Protein AF-A0A920SMW7-F1 (afdb_monomer_lite)

Sequence (114 aa):
MIPDLEDIFERQARRYERPLDAWAELEKRAFGQAVGLNGYTIVAEAEELARLSEAKVAGPVLDLGTGRGWPGWLIAERAERNLVAIDVPVVGLKHPAGCIRSTRPLSANSGHSF

Secondary structure (DSSP, 8-state):
-PPPHHHHHHHHHGGG-S-HHHHHHHHHHHHSS-----SS--HHHHHHHHHHHHHH--SPEEEET-TTSHHHHHHHHHTT--EEEE-SSHHHHTS-TTS---------------

Structure (mmCIF, N/CA/C/O backbone):
data_AF-A0A920SMW7-F1
#
_entry.id   AF-A0A920SMW7-F1
#
loop_
_atom_site.group_PDB
_atom_site.id
_atom_site.type_symbol
_atom_site.label_atom_id
_atom_site.label_alt_id
_atom_site.label_comp_id
_atom_site.label_asym_id
_atom_site.label_entity_id
_atom_site.label_seq_id
_atom_site.pdbx_PDB_ins_code
_atom_site.Cartn_x
_atom_site.Cartn_y
_atom_site.Cartn_z
_atom_site.occupancy
_atom_site.B_iso_or_equiv
_atom_site.auth_seq_id
_atom_site.auth_comp_id
_atom_site.auth_asym_id
_atom_site.auth_atom_id
_atom_site.pdbx_PDB_model_num
ATOM 1 N N . MET A 1 1 ? -10.981 5.920 -29.933 1.00 61.94 1 MET A N 1
ATOM 2 C CA . MET A 1 1 ? -10.268 4.640 -30.108 1.00 61.94 1 MET A CA 1
ATOM 3 C C . MET A 1 1 ? -10.248 3.980 -28.742 1.00 61.94 1 MET A C 1
ATOM 5 O O . MET A 1 1 ? -9.741 4.603 -27.817 1.00 61.94 1 MET A O 1
ATOM 9 N N . ILE A 1 2 ? -10.919 2.841 -28.570 1.00 64.38 2 ILE A N 1
ATOM 10 C CA . ILE A 1 2 ? -10.846 2.089 -27.309 1.00 64.38 2 ILE A CA 1
ATOM 11 C C . ILE A 1 2 ? -9.452 1.451 -27.301 1.00 64.38 2 ILE A C 1
ATOM 13 O O . ILE A 1 2 ? -9.118 0.815 -28.302 1.00 64.38 2 ILE A O 1
ATOM 17 N N . PRO A 1 3 ? -8.613 1.691 -26.279 1.00 68.88 3 PRO A N 1
ATOM 18 C CA . PRO A 1 3 ? -7.297 1.077 -26.225 1.00 68.88 3 PRO A CA 1
ATOM 19 C C . PRO A 1 3 ? -7.447 -0.440 -26.212 1.00 68.88 3 PRO A C 1
ATOM 21 O O . PRO A 1 3 ? -8.391 -0.961 -25.612 1.00 68.88 3 PRO A O 1
ATOM 24 N N . ASP A 1 4 ? -6.517 -1.123 -26.866 1.00 85.94 4 ASP A N 1
ATOM 25 C CA . ASP A 1 4 ? -6.436 -2.571 -26.788 1.00 85.94 4 ASP A CA 1
ATOM 26 C C . ASP A 1 4 ? -6.310 -2.997 -25.317 1.00 85.94 4 ASP A C 1
ATOM 28 O O . ASP A 1 4 ? -5.541 -2.418 -24.541 1.00 85.94 4 ASP A O 1
ATOM 32 N N . LEU A 1 5 ? -7.133 -3.964 -24.912 1.00 79.31 5 LEU A N 1
ATOM 33 C CA . LEU A 1 5 ? -7.134 -4.456 -23.541 1.00 79.31 5 LEU A CA 1
ATOM 34 C C . LEU A 1 5 ? -5.779 -5.081 -23.211 1.00 79.31 5 LEU A C 1
ATOM 36 O O . LEU A 1 5 ? -5.289 -4.871 -22.102 1.00 79.31 5 LEU A O 1
ATOM 40 N N . GLU A 1 6 ? -5.154 -5.773 -24.167 1.00 80.00 6 GLU A N 1
ATOM 41 C CA . GLU A 1 6 ? -3.826 -6.365 -23.982 1.00 80.00 6 GLU A CA 1
ATOM 42 C C . GLU A 1 6 ? -2.774 -5.282 -23.702 1.00 80.00 6 GLU A C 1
ATOM 44 O O . GLU A 1 6 ? -2.063 -5.371 -22.699 1.00 80.00 6 GLU A O 1
ATOM 49 N N . ASP A 1 7 ? -2.769 -4.187 -24.471 1.00 85.25 7 ASP A N 1
ATOM 50 C CA . ASP A 1 7 ? -1.898 -3.026 -24.220 1.00 85.25 7 ASP A CA 1
ATOM 51 C C . ASP A 1 7 ? -2.127 -2.402 -22.828 1.00 85.25 7 ASP A C 1
ATOM 53 O O . ASP A 1 7 ? -1.180 -2.035 -22.123 1.00 85.25 7 ASP A O 1
ATOM 57 N N . ILE A 1 8 ? -3.382 -2.315 -22.368 1.00 83.69 8 ILE A N 1
ATOM 58 C CA . ILE A 1 8 ? -3.678 -1.841 -21.007 1.00 83.69 8 ILE A CA 1
ATOM 59 C C . ILE A 1 8 ? -3.077 -2.790 -19.965 1.00 83.69 8 ILE A C 1
ATOM 61 O O . ILE A 1 8 ? -2.424 -2.314 -19.032 1.00 83.69 8 ILE A O 1
ATOM 65 N N . PHE A 1 9 ? -3.287 -4.101 -20.098 1.00 81.81 9 PHE A N 1
ATOM 66 C CA . PHE A 1 9 ? -2.769 -5.094 -19.155 1.00 81.81 9 PHE A CA 1
ATOM 67 C C . PHE A 1 9 ? -1.240 -5.077 -19.096 1.00 81.81 9 PHE A C 1
ATOM 69 O O . PHE A 1 9 ? -0.675 -5.007 -18.000 1.00 81.81 9 PHE A O 1
ATOM 76 N N . GLU A 1 10 ? -0.569 -5.067 -20.248 1.00 84.06 10 GLU A N 1
ATOM 77 C CA . GLU A 1 10 ? 0.890 -4.992 -20.323 1.00 84.06 10 GLU A CA 1
ATOM 78 C C . GLU A 1 10 ? 1.422 -3.709 -19.686 1.00 84.06 10 GLU A C 1
ATOM 80 O O . GLU A 1 10 ? 2.346 -3.747 -18.867 1.00 84.06 10 GLU A O 1
ATOM 85 N N . ARG A 1 11 ? 0.808 -2.557 -19.986 1.00 82.50 11 ARG A N 1
ATOM 86 C CA . ARG A 1 11 ? 1.206 -1.275 -19.392 1.00 82.50 11 ARG A CA 1
ATOM 87 C C . ARG A 1 11 ? 1.092 -1.285 -17.869 1.00 82.50 11 ARG A C 1
ATOM 89 O O . ARG A 1 11 ? 1.953 -0.713 -17.196 1.00 82.50 11 ARG A O 1
ATOM 96 N N . GLN A 1 12 ? 0.050 -1.907 -17.314 1.00 83.31 12 GLN A N 1
ATOM 97 C CA . GLN A 1 12 ? -0.075 -2.046 -15.861 1.00 83.31 12 GLN A CA 1
ATOM 98 C C . GLN A 1 12 ? 0.974 -3.016 -15.299 1.00 83.31 12 GLN A C 1
ATOM 100 O O . GLN A 1 12 ? 1.609 -2.698 -14.295 1.00 83.31 12 GLN A O 1
ATOM 105 N N . ALA A 1 13 ? 1.224 -4.150 -15.962 1.00 82.94 13 ALA A N 1
ATOM 106 C CA . ALA A 1 13 ? 2.201 -5.152 -15.529 1.00 82.94 13 ALA A CA 1
ATOM 107 C C . ALA A 1 13 ? 3.644 -4.608 -15.476 1.00 82.94 13 ALA A C 1
ATOM 109 O O . ALA A 1 13 ? 4.373 -4.901 -14.525 1.00 82.94 13 ALA A O 1
ATOM 110 N N . ARG A 1 14 ? 4.030 -3.727 -16.410 1.00 84.06 14 ARG A N 1
ATOM 111 C CA . ARG A 1 14 ? 5.364 -3.090 -16.440 1.00 84.06 14 ARG A CA 1
ATOM 112 C C . ARG A 1 14 ? 5.722 -2.337 -15.156 1.00 84.06 14 ARG A C 1
ATOM 114 O O . ARG A 1 14 ? 6.895 -2.218 -14.807 1.00 84.06 14 ARG A O 1
ATOM 121 N N . ARG A 1 15 ? 4.736 -1.850 -14.391 1.00 78.62 15 ARG A N 1
ATOM 122 C CA . ARG A 1 15 ? 4.982 -1.172 -13.099 1.00 78.62 15 ARG A CA 1
ATOM 123 C C . ARG A 1 15 ? 5.622 -2.095 -12.060 1.00 78.62 15 ARG A C 1
ATOM 125 O O . ARG A 1 15 ? 6.268 -1.613 -11.129 1.00 78.62 15 ARG A O 1
ATOM 132 N N . TYR A 1 16 ? 5.473 -3.406 -12.228 1.00 79.00 16 TYR A N 1
ATOM 133 C CA . TYR A 1 16 ? 5.951 -4.423 -11.297 1.00 79.00 16 TYR A CA 1
ATOM 134 C C . TYR A 1 16 ? 7.294 -5.046 -11.711 1.00 79.00 16 TYR A C 1
ATOM 136 O O . TYR A 1 16 ? 7.867 -5.785 -10.914 1.00 79.00 16 TYR A O 1
ATOM 144 N N . GLU A 1 17 ? 7.830 -4.707 -12.888 1.00 81.44 17 GLU A N 1
ATOM 145 C CA . GLU A 1 17 ? 9.130 -5.190 -13.399 1.00 81.44 17 GLU A CA 1
ATOM 146 C C . GLU A 1 17 ? 10.339 -4.487 -12.754 1.00 81.44 17 GLU A C 1
ATOM 148 O O . GLU A 1 17 ? 11.491 -4.842 -12.995 1.00 81.44 17 GLU A O 1
ATOM 153 N N . ARG A 1 18 ? 10.092 -3.470 -11.923 1.00 75.69 18 ARG A N 1
ATOM 154 C CA . ARG A 1 18 ? 11.135 -2.670 -11.272 1.00 75.69 18 ARG A CA 1
ATOM 155 C C . ARG A 1 18 ? 12.048 -3.536 -10.377 1.00 75.69 18 ARG A C 1
ATOM 157 O O . ARG A 1 18 ? 11.517 -4.291 -9.560 1.00 75.69 18 ARG A O 1
ATOM 164 N N . PRO A 1 19 ? 13.390 -3.380 -10.448 1.00 79.25 19 PRO A N 1
ATOM 165 C CA . PRO A 1 19 ? 14.325 -4.115 -9.591 1.00 79.25 19 PRO A CA 1
ATOM 166 C C . PRO A 1 19 ? 14.122 -3.788 -8.107 1.00 79.25 19 PRO A C 1
ATOM 168 O O . PRO A 1 19 ? 14.431 -2.685 -7.662 1.00 79.25 19 PRO A O 1
ATOM 171 N N . LEU A 1 20 ? 13.602 -4.742 -7.336 1.00 75.38 20 LEU A N 1
ATOM 172 C CA . LEU A 1 20 ? 13.163 -4.506 -5.956 1.00 75.38 20 LEU A CA 1
ATOM 173 C C . LEU A 1 20 ? 14.276 -3.979 -5.044 1.00 75.38 20 LEU A C 1
ATOM 175 O O . LEU A 1 20 ? 14.029 -3.059 -4.274 1.00 75.38 20 LEU A O 1
ATOM 179 N N . ASP A 1 21 ? 15.496 -4.496 -5.173 1.00 80.06 21 ASP A N 1
ATOM 180 C CA . ASP A 1 21 ? 16.606 -4.132 -4.284 1.00 80.06 21 ASP A CA 1
ATOM 181 C C . ASP A 1 21 ? 17.050 -2.675 -4.464 1.00 80.06 21 ASP A C 1
ATOM 183 O O . ASP A 1 21 ? 17.258 -1.951 -3.489 1.00 80.06 21 ASP A O 1
ATOM 187 N N . ALA A 1 22 ? 17.136 -2.214 -5.716 1.00 83.25 22 ALA A N 1
ATOM 188 C CA . ALA A 1 22 ? 17.507 -0.835 -6.025 1.00 83.25 22 ALA A CA 1
ATOM 189 C C . ALA A 1 22 ? 16.445 0.160 -5.531 1.00 83.25 22 ALA A C 1
ATOM 191 O O . ALA A 1 22 ? 16.776 1.227 -5.012 1.00 83.25 22 ALA A O 1
ATOM 192 N N . TRP A 1 23 ? 15.166 -0.200 -5.663 1.00 82.44 23 TRP A N 1
ATOM 193 C CA . TRP A 1 23 ? 14.056 0.628 -5.195 1.00 82.44 23 TRP A CA 1
ATOM 194 C C . TRP A 1 23 ? 13.922 0.617 -3.674 1.00 82.44 23 TRP A C 1
ATOM 196 O O . TRP A 1 23 ? 13.703 1.671 -3.089 1.00 82.44 23 TRP A O 1
ATOM 206 N N . ALA A 1 24 ? 14.139 -0.521 -3.017 1.00 83.81 24 ALA A N 1
ATOM 207 C CA . ALA A 1 24 ? 14.118 -0.605 -1.561 1.00 83.81 24 ALA A CA 1
ATOM 208 C C . ALA A 1 24 ? 15.194 0.286 -0.919 1.00 83.81 24 ALA A C 1
ATOM 210 O O . ALA A 1 24 ? 14.931 0.943 0.086 1.00 83.81 24 ALA A O 1
ATOM 211 N N . GLU A 1 25 ? 16.399 0.340 -1.494 1.00 88.00 25 GLU A N 1
ATOM 212 C CA . GLU A 1 25 ? 17.455 1.243 -1.020 1.00 88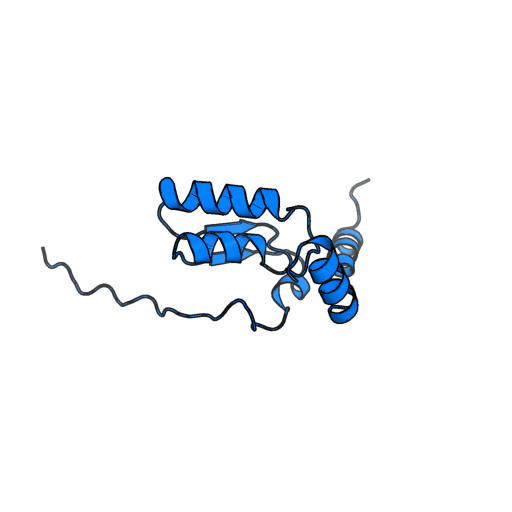.00 25 GLU A CA 1
ATOM 213 C C . GLU A 1 25 ? 17.083 2.717 -1.231 1.00 88.00 25 GLU A C 1
ATOM 215 O O . GLU A 1 25 ? 17.261 3.542 -0.331 1.00 88.00 25 GLU A O 1
ATOM 220 N N . LEU A 1 26 ? 16.522 3.053 -2.396 1.00 87.56 26 LEU A N 1
ATOM 221 C CA . LEU A 1 26 ? 16.039 4.404 -2.679 1.00 87.56 26 LEU A CA 1
ATOM 222 C C . LEU A 1 26 ? 14.948 4.833 -1.689 1.00 87.56 26 LEU A C 1
ATOM 224 O O . LEU A 1 26 ? 15.015 5.928 -1.137 1.00 87.56 26 LEU A O 1
ATOM 228 N N . GLU A 1 27 ? 13.966 3.972 -1.439 1.00 85.94 27 GLU A N 1
ATOM 229 C CA . GLU A 1 27 ? 12.859 4.238 -0.521 1.00 85.94 27 GLU A CA 1
ATOM 230 C C . GLU A 1 27 ? 13.334 4.391 0.921 1.00 85.94 27 GLU A C 1
ATOM 232 O O . GLU A 1 27 ? 12.932 5.335 1.595 1.00 85.94 27 GLU A O 1
ATOM 237 N N . LYS A 1 28 ? 14.263 3.548 1.385 1.00 87.06 28 LYS A N 1
ATOM 238 C CA . LYS A 1 28 ? 14.882 3.720 2.707 1.00 87.06 28 LYS A CA 1
ATOM 239 C C . LYS A 1 28 ? 15.549 5.084 2.849 1.00 87.06 28 LYS A C 1
ATOM 241 O O . LYS A 1 28 ? 15.415 5.715 3.892 1.00 87.06 28 LYS A O 1
ATOM 246 N N . ARG A 1 29 ? 16.237 5.563 1.810 1.00 88.75 29 ARG A N 1
ATOM 247 C CA . ARG A 1 29 ? 16.878 6.889 1.829 1.00 88.75 29 ARG A CA 1
ATOM 248 C C . ARG A 1 29 ? 15.874 8.035 1.750 1.00 88.75 29 ARG A C 1
ATOM 250 O O . ARG A 1 29 ? 16.082 9.053 2.399 1.00 88.75 29 ARG A O 1
ATOM 257 N N . ALA A 1 30 ? 14.819 7.888 0.953 1.00 86.19 30 ALA A N 1
ATOM 258 C CA . ALA A 1 30 ? 13.834 8.942 0.722 1.00 86.19 30 ALA A CA 1
ATOM 259 C C . ALA A 1 30 ? 12.789 9.046 1.845 1.00 86.19 30 ALA A C 1
ATOM 261 O O . ALA A 1 30 ? 12.364 10.145 2.190 1.00 86.19 30 ALA A O 1
ATOM 262 N N . PHE A 1 31 ? 12.374 7.910 2.405 1.00 80.62 31 PHE A N 1
ATOM 263 C CA . PHE A 1 31 ? 11.221 7.785 3.300 1.00 80.62 31 PHE A CA 1
ATOM 264 C C . PHE A 1 31 ? 11.557 7.130 4.647 1.00 80.62 31 PHE A C 1
ATOM 266 O O . PHE A 1 31 ? 10.678 6.996 5.491 1.00 80.62 31 PHE A O 1
ATOM 273 N N . GLY A 1 32 ? 12.798 6.679 4.858 1.00 82.62 32 GLY A N 1
ATOM 274 C CA . GLY A 1 32 ? 13.206 5.957 6.071 1.00 82.62 32 GLY A CA 1
ATOM 275 C C . GLY A 1 32 ? 12.772 4.488 6.113 1.00 82.62 32 GLY A C 1
ATOM 276 O O . GLY A 1 32 ? 13.150 3.763 7.030 1.00 82.62 32 GLY A O 1
ATOM 277 N N . GLN A 1 33 ? 12.012 4.022 5.121 1.00 80.75 33 GLN A N 1
ATOM 278 C CA . GLN A 1 33 ? 11.488 2.660 5.036 1.00 80.75 33 GLN A CA 1
ATOM 279 C C . GLN A 1 33 ? 11.344 2.216 3.578 1.00 80.75 33 GLN A C 1
ATOM 281 O O . GLN A 1 33 ? 11.078 3.034 2.704 1.00 80.75 33 GLN A O 1
ATOM 286 N N . ALA A 1 34 ? 11.507 0.914 3.328 1.00 83.31 34 ALA A N 1
ATOM 287 C CA . ALA A 1 34 ? 11.184 0.299 2.043 1.00 83.31 34 ALA A CA 1
ATOM 288 C C . ALA A 1 34 ? 9.748 -0.231 2.098 1.00 83.31 34 ALA A C 1
ATOM 290 O O . ALA A 1 34 ? 9.473 -1.173 2.838 1.00 83.31 34 ALA A O 1
ATOM 291 N N . VAL A 1 35 ? 8.858 0.376 1.320 1.00 76.69 35 VAL A N 1
ATOM 292 C CA . VAL A 1 35 ? 7.427 0.039 1.254 1.00 76.69 35 VAL A CA 1
ATOM 293 C C . VAL A 1 35 ? 7.044 -0.607 -0.080 1.00 76.69 35 VAL A C 1
ATOM 295 O O . VAL A 1 35 ? 5.920 -1.062 -0.252 1.00 76.69 35 VAL A O 1
ATOM 298 N N . GLY A 1 36 ? 7.962 -0.687 -1.044 1.00 76.88 36 GLY A N 1
ATOM 299 C CA . GLY A 1 36 ? 7.687 -1.224 -2.374 1.00 76.88 36 GLY A CA 1
ATOM 300 C C . GLY A 1 36 ? 6.756 -0.318 -3.179 1.00 76.88 36 GLY A C 1
ATOM 301 O O . GLY A 1 36 ? 5.818 -0.798 -3.820 1.00 76.88 36 GLY A O 1
ATOM 302 N N . LEU A 1 37 ? 7.008 0.991 -3.143 1.00 73.62 37 LEU A N 1
ATOM 303 C CA . LEU A 1 37 ? 6.217 2.029 -3.784 1.00 73.62 37 LEU A CA 1
ATOM 304 C C . LEU A 1 37 ? 6.212 1.841 -5.309 1.00 73.62 37 LEU A C 1
ATOM 306 O O . LEU A 1 37 ? 7.165 2.135 -6.033 1.00 73.62 37 LEU A O 1
ATOM 310 N N . ASN A 1 38 ? 5.090 1.356 -5.823 1.00 72.69 38 ASN A N 1
ATOM 311 C CA . ASN A 1 38 ? 4.876 1.139 -7.253 1.00 72.69 38 ASN A CA 1
ATOM 312 C C . ASN A 1 38 ? 3.540 1.708 -7.753 1.00 72.69 38 ASN A C 1
ATOM 314 O O . ASN A 1 38 ? 3.163 1.469 -8.903 1.00 72.69 38 ASN A O 1
ATOM 318 N N . GLY A 1 39 ? 2.844 2.446 -6.886 1.00 72.81 39 GLY A N 1
ATOM 319 C CA . GLY A 1 39 ? 1.484 2.925 -7.084 1.00 72.81 39 GLY A CA 1
ATOM 320 C C . GLY A 1 39 ? 1.330 4.419 -6.814 1.00 72.81 39 GLY A C 1
ATOM 321 O O . GLY A 1 39 ? 2.294 5.180 -6.852 1.00 72.81 39 GLY A O 1
ATOM 322 N N . TYR A 1 40 ? 0.083 4.819 -6.589 1.00 80.25 40 TYR A N 1
ATOM 323 C CA . TYR A 1 40 ? -0.329 6.218 -6.495 1.00 80.25 40 TYR A CA 1
ATOM 324 C C . TYR A 1 40 ? -0.272 6.777 -5.073 1.00 80.25 40 TYR A C 1
ATOM 326 O O . TYR A 1 40 ? 0.014 7.957 -4.908 1.00 80.25 40 TYR A O 1
ATOM 334 N N . THR A 1 41 ? -0.526 5.937 -4.068 1.00 87.38 41 THR A N 1
ATOM 335 C CA . THR A 1 41 ? -0.550 6.348 -2.662 1.00 87.38 41 THR A CA 1
ATOM 336 C C . THR A 1 41 ? 0.855 6.671 -2.177 1.00 87.38 41 THR A C 1
ATOM 338 O O . THR A 1 41 ? 1.766 5.858 -2.350 1.00 87.38 41 THR A O 1
ATOM 341 N N . ILE A 1 42 ? 1.032 7.830 -1.545 1.00 87.25 42 ILE A N 1
ATOM 342 C CA . ILE A 1 42 ? 2.284 8.191 -0.864 1.00 87.25 42 ILE A CA 1
ATOM 343 C C . ILE A 1 42 ? 2.235 7.823 0.626 1.00 87.25 42 ILE A C 1
ATOM 345 O O . ILE A 1 42 ? 1.164 7.619 1.195 1.00 87.25 42 ILE A O 1
ATOM 349 N N . VAL A 1 43 ? 3.399 7.782 1.285 1.00 86.50 43 VAL A N 1
ATOM 350 C CA . VAL A 1 43 ? 3.529 7.417 2.713 1.00 86.50 43 VAL A CA 1
ATOM 351 C C . VAL A 1 43 ? 2.597 8.236 3.609 1.00 86.50 43 VAL A C 1
ATOM 353 O O . VAL A 1 43 ? 1.823 7.657 4.364 1.00 86.50 43 VAL A O 1
ATOM 356 N N . ALA A 1 44 ? 2.597 9.563 3.462 1.00 89.31 44 ALA A N 1
ATOM 357 C CA . ALA A 1 44 ? 1.771 10.448 4.285 1.00 89.31 44 ALA A CA 1
ATOM 358 C C . ALA A 1 44 ? 0.259 10.186 4.134 1.00 89.31 44 ALA A C 1
ATOM 360 O O . ALA A 1 44 ? -0.486 10.276 5.106 1.00 89.31 44 ALA A O 1
ATOM 361 N N . GLU A 1 45 ? -0.202 9.830 2.931 1.00 92.19 45 GLU A N 1
ATOM 362 C CA . GLU A 1 45 ? -1.610 9.492 2.691 1.00 92.19 45 GLU A CA 1
ATOM 363 C C . GLU A 1 45 ? -1.984 8.170 3.363 1.00 92.19 45 GLU A C 1
ATOM 365 O O . GLU A 1 45 ? -3.028 8.078 4.007 1.00 92.19 45 GLU A O 1
ATOM 370 N N . ALA A 1 46 ? -1.124 7.152 3.255 1.00 90.44 46 ALA A N 1
ATOM 371 C CA . ALA A 1 46 ? -1.362 5.859 3.888 1.00 90.44 46 ALA A CA 1
ATOM 372 C C . ALA A 1 46 ? -1.364 5.964 5.422 1.00 90.44 46 ALA A C 1
ATOM 374 O O . ALA A 1 46 ? -2.203 5.351 6.080 1.00 90.44 46 ALA A O 1
ATOM 375 N N . GLU A 1 47 ? -0.469 6.770 5.997 1.00 91.56 47 GLU A N 1
ATOM 376 C CA . GLU A 1 47 ? -0.427 7.019 7.440 1.00 91.56 47 GLU A CA 1
ATOM 377 C C . GLU A 1 47 ? -1.682 7.732 7.948 1.00 91.56 47 GLU A C 1
ATOM 379 O O . GLU A 1 47 ? -2.218 7.347 8.991 1.00 91.56 47 GLU A O 1
ATOM 384 N N . GLU A 1 48 ? -2.178 8.731 7.214 1.00 93.69 48 GLU A N 1
ATOM 385 C CA . GLU A 1 48 ? -3.408 9.436 7.580 1.00 93.69 48 GLU A CA 1
ATOM 386 C C . GLU A 1 48 ? -4.638 8.529 7.453 1.00 93.69 48 GLU A C 1
ATOM 388 O O . GLU A 1 48 ? -5.486 8.510 8.348 1.00 93.69 48 GLU A O 1
ATOM 393 N N . LEU A 1 49 ? -4.721 7.717 6.394 1.00 92.19 49 LEU A N 1
ATOM 394 C CA . LEU A 1 49 ? -5.785 6.721 6.247 1.00 92.19 49 LEU A CA 1
ATOM 395 C C . LEU A 1 49 ? -5.764 5.699 7.387 1.00 92.19 49 LEU A C 1
ATOM 397 O O . LEU A 1 49 ? -6.819 5.383 7.939 1.00 92.19 49 LEU A O 1
ATOM 401 N N . ALA A 1 50 ? -4.580 5.229 7.783 1.00 91.94 50 ALA A N 1
ATOM 402 C CA . ALA A 1 50 ? -4.442 4.300 8.895 1.00 91.94 50 ALA A CA 1
ATOM 403 C C . ALA A 1 50 ? -4.930 4.940 10.208 1.00 91.94 50 ALA A C 1
ATOM 405 O O . ALA A 1 50 ? -5.808 4.382 10.869 1.00 91.94 50 ALA A O 1
ATOM 406 N N . ARG A 1 51 ? -4.491 6.170 10.508 1.00 93.12 51 ARG A N 1
ATOM 407 C CA . ARG A 1 51 ? -4.927 6.937 11.689 1.00 93.12 51 ARG A CA 1
ATOM 408 C C . ARG A 1 51 ? -6.442 7.163 11.723 1.00 93.12 51 ARG A C 1
ATOM 410 O O . ARG A 1 51 ? -7.072 7.070 12.775 1.00 93.12 51 ARG A O 1
ATOM 417 N N . LEU A 1 52 ? -7.048 7.491 10.581 1.00 91.00 52 LEU A N 1
ATOM 418 C CA . LEU A 1 52 ? -8.496 7.688 10.484 1.00 91.00 52 LEU A CA 1
ATOM 419 C C . LEU A 1 52 ? -9.268 6.375 10.663 1.00 91.00 52 LEU A C 1
ATOM 421 O O . LEU A 1 52 ? -10.347 6.389 11.261 1.00 91.00 52 LEU A O 1
ATOM 425 N N . SER A 1 53 ? -8.726 5.262 10.161 1.00 88.00 53 SER A N 1
ATOM 426 C CA . SER A 1 53 ? -9.367 3.946 10.227 1.00 88.00 53 SER A CA 1
ATOM 427 C C . SER A 1 53 ? -9.456 3.400 11.654 1.00 88.00 53 SER A C 1
ATOM 429 O O . SER A 1 53 ? -10.527 2.930 12.040 1.00 88.00 53 SER A O 1
ATOM 431 N N . GLU A 1 54 ? -8.398 3.566 12.459 1.00 85.56 54 GLU A N 1
ATOM 432 C CA . GLU A 1 54 ? -8.331 3.124 13.861 1.00 85.56 54 GLU A CA 1
ATOM 433 C C . GLU A 1 54 ? -9.513 3.643 14.692 1.00 85.56 54 GLU A C 1
ATOM 435 O O . GLU A 1 54 ? -10.087 2.920 15.505 1.00 85.56 54 GLU A O 1
ATOM 440 N N . ALA A 1 55 ? -9.907 4.900 14.469 1.00 75.75 55 ALA A N 1
ATOM 441 C CA . ALA A 1 55 ? -10.898 5.580 15.295 1.00 75.75 55 ALA A CA 1
ATOM 442 C C . ALA A 1 55 ? -12.344 5.465 14.784 1.00 75.75 55 ALA A C 1
ATOM 444 O O . ALA A 1 55 ? -13.270 5.806 15.521 1.00 75.75 55 ALA A O 1
ATOM 445 N N . LYS A 1 56 ? -12.561 5.088 13.516 1.00 75.19 56 LYS A N 1
ATOM 446 C CA . LYS A 1 56 ? -13.849 5.351 12.840 1.00 75.19 56 LYS A CA 1
ATOM 447 C C . LYS A 1 56 ? -14.435 4.190 12.050 1.00 75.19 56 LYS A C 1
ATOM 449 O O . LYS A 1 56 ? -15.594 4.290 11.652 1.00 75.19 56 LYS A O 1
ATOM 454 N N . VAL A 1 57 ? -13.682 3.122 11.794 1.00 79.94 57 VAL A N 1
ATOM 455 C CA . VAL A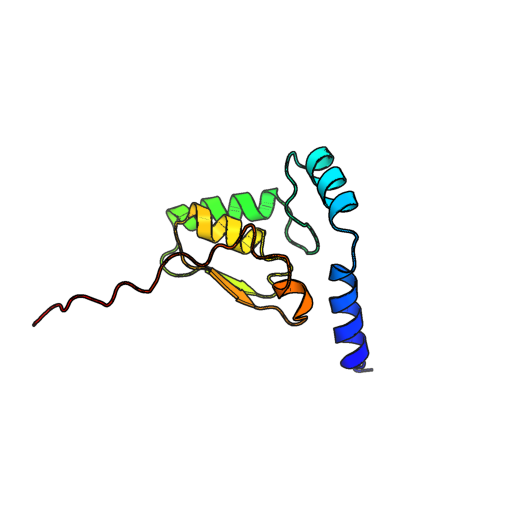 1 57 ? -14.117 2.069 10.866 1.00 79.94 57 VAL A CA 1
ATOM 456 C C . VAL A 1 57 ? -14.055 0.697 11.533 1.00 79.94 57 VAL A C 1
ATOM 458 O O . VAL A 1 57 ? -13.047 0.310 12.116 1.00 79.94 57 VAL A O 1
ATOM 461 N N . ALA A 1 58 ? -15.154 -0.052 11.438 1.00 83.62 58 ALA A N 1
ATOM 462 C CA . ALA A 1 58 ? -15.232 -1.445 11.865 1.00 83.62 58 ALA A CA 1
ATOM 463 C C . ALA A 1 58 ? -15.255 -2.380 10.646 1.00 83.62 58 ALA A C 1
ATOM 465 O O . ALA A 1 58 ? -15.804 -2.030 9.604 1.00 83.62 58 ALA A O 1
ATOM 466 N N . GLY A 1 59 ? -14.714 -3.591 10.805 1.00 88.94 59 GLY A N 1
ATOM 467 C CA . GLY A 1 59 ? -14.712 -4.626 9.764 1.00 88.94 59 GLY A CA 1
ATOM 468 C C . GLY A 1 59 ? -13.384 -4.753 9.004 1.00 88.94 59 GLY A C 1
ATOM 469 O O . GLY A 1 59 ? -12.379 -4.187 9.433 1.00 88.94 59 GLY A O 1
ATOM 470 N N . PRO A 1 60 ? -13.346 -5.565 7.932 1.00 90.56 60 PRO A N 1
ATOM 471 C CA . PRO A 1 60 ? -12.155 -5.745 7.105 1.00 90.56 60 PRO A CA 1
ATOM 472 C C . PRO A 1 60 ? -11.855 -4.510 6.242 1.00 90.56 60 PRO A C 1
ATOM 474 O O . PRO A 1 60 ? -12.760 -3.772 5.856 1.00 90.56 60 PRO A O 1
ATOM 477 N N . VAL A 1 61 ? -10.584 -4.334 5.888 1.00 91.44 61 VAL A N 1
ATOM 478 C CA . VAL A 1 61 ? -10.114 -3.346 4.909 1.00 91.44 61 VAL A CA 1
ATOM 479 C C . VAL A 1 61 ? -10.198 -3.963 3.515 1.00 91.44 61 VAL A C 1
ATOM 481 O O . VAL A 1 61 ? -9.670 -5.051 3.293 1.00 91.44 61 VAL A O 1
ATOM 484 N N . LEU A 1 62 ? -10.845 -3.274 2.575 1.00 92.81 62 LEU A N 1
ATOM 485 C CA . LEU A 1 62 ? -10.841 -3.626 1.155 1.00 92.81 62 LEU A CA 1
ATOM 486 C C . LEU A 1 62 ? -9.898 -2.680 0.408 1.00 92.81 62 LEU A C 1
ATOM 488 O O . LEU A 1 62 ? -10.148 -1.477 0.370 1.00 92.81 62 LEU A O 1
ATOM 492 N N . ASP A 1 63 ? -8.851 -3.228 -0.200 1.00 91.00 63 ASP A N 1
ATOM 493 C CA . ASP A 1 63 ? -7.866 -2.485 -0.987 1.00 91.00 63 ASP A CA 1
ATOM 494 C C . ASP A 1 63 ? -8.013 -2.814 -2.483 1.00 91.00 63 ASP A C 1
ATOM 496 O O . ASP A 1 63 ? -7.853 -3.966 -2.904 1.00 91.00 63 ASP A O 1
ATOM 500 N N . LEU A 1 64 ? -8.368 -1.801 -3.279 1.00 91.25 64 LEU A N 1
ATOM 501 C CA . LEU A 1 64 ? -8.668 -1.910 -4.708 1.00 91.25 64 LEU A CA 1
ATOM 502 C C . LEU A 1 64 ? -7.533 -1.308 -5.535 1.00 91.25 64 LEU A C 1
ATOM 504 O O . LEU A 1 64 ? -7.251 -0.117 -5.434 1.00 91.25 64 LEU A O 1
ATOM 508 N N . GLY A 1 65 ? -6.925 -2.116 -6.404 1.00 88.75 65 GLY A N 1
ATOM 509 C CA . GLY A 1 65 ? -5.681 -1.719 -7.065 1.00 88.75 65 GLY A CA 1
ATOM 510 C C . GLY A 1 65 ? -4.518 -1.741 -6.076 1.00 8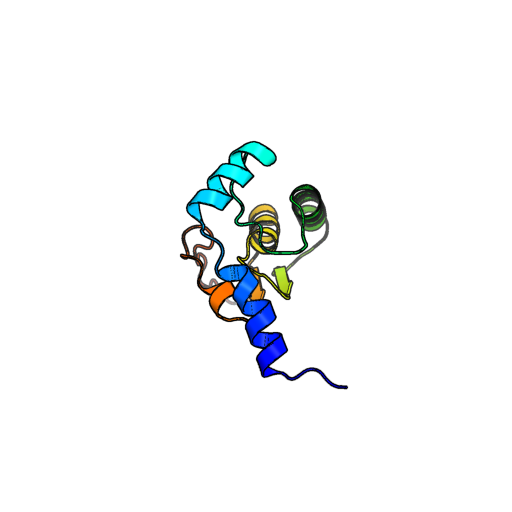8.75 65 GLY A C 1
ATOM 511 O O . GLY A 1 65 ? -3.693 -0.830 -6.061 1.00 88.75 65 GLY A O 1
ATOM 512 N N . THR A 1 66 ? -4.489 -2.787 -5.246 1.00 88.25 66 THR A N 1
ATOM 513 C CA . THR A 1 66 ? -3.596 -2.935 -4.088 1.00 88.25 66 THR A CA 1
ATOM 514 C C . THR A 1 66 ? -2.111 -2.842 -4.453 1.00 88.25 66 THR A C 1
ATOM 516 O O . THR A 1 66 ? -1.264 -2.534 -3.613 1.00 88.25 66 THR A O 1
ATOM 519 N N . GLY A 1 67 ? -1.745 -3.069 -5.717 1.00 86.62 67 GLY A N 1
ATOM 520 C CA . GLY A 1 67 ? -0.362 -3.012 -6.145 1.00 86.62 67 GLY A CA 1
ATOM 521 C C . GLY A 1 67 ? 0.425 -4.119 -5.463 1.00 86.62 67 GLY A C 1
ATOM 522 O O . GLY A 1 67 ? 0.130 -5.299 -5.621 1.00 86.62 67 GLY A O 1
ATOM 523 N N . ARG A 1 68 ? 1.448 -3.723 -4.701 1.00 81.19 68 ARG A N 1
ATOM 524 C CA . ARG A 1 68 ? 2.213 -4.622 -3.819 1.00 81.19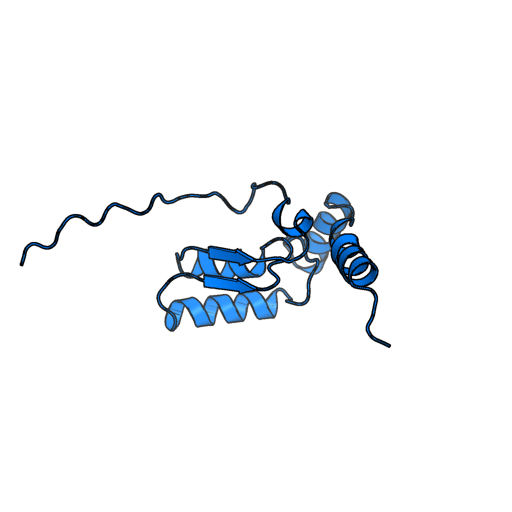 68 ARG A CA 1
ATOM 525 C C . ARG A 1 68 ? 1.620 -4.765 -2.411 1.00 81.19 68 ARG A C 1
ATOM 527 O O . ARG A 1 68 ? 2.188 -5.481 -1.594 1.00 81.19 68 ARG A O 1
ATOM 534 N N . GLY A 1 69 ? 0.507 -4.098 -2.123 1.00 85.06 69 GLY A N 1
ATOM 535 C CA . GLY A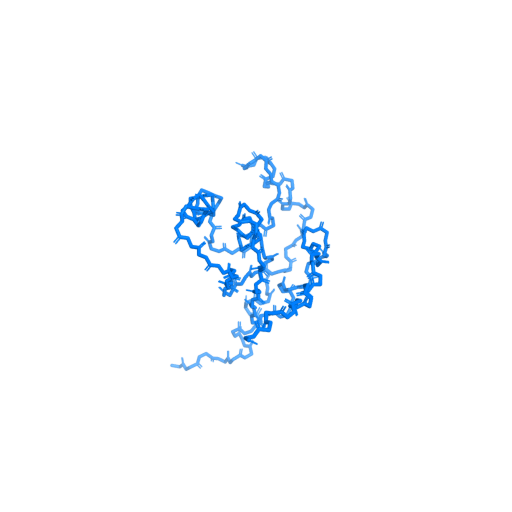 1 69 ? -0.276 -4.265 -0.900 1.00 85.06 69 GLY A CA 1
ATOM 536 C C . GLY A 1 69 ? 0.158 -3.436 0.301 1.00 85.06 69 GLY A C 1
ATOM 537 O O . GLY A 1 69 ? -0.484 -3.521 1.342 1.00 85.06 69 GLY A O 1
ATOM 538 N N . TRP A 1 70 ? 1.210 -2.621 0.189 1.00 86.88 70 TRP A N 1
ATOM 539 C CA . TRP A 1 70 ? 1.757 -1.904 1.344 1.00 86.88 70 TRP A CA 1
ATOM 540 C C . TRP A 1 70 ? 0.780 -0.911 2.011 1.00 86.88 70 TRP A C 1
ATOM 542 O O . TRP A 1 70 ? 0.732 -0.921 3.243 1.00 86.88 70 TRP A O 1
ATOM 552 N N . PRO A 1 71 ? -0.037 -0.100 1.292 1.00 89.12 71 PRO A N 1
ATOM 553 C CA . PRO A 1 71 ? -0.929 0.852 1.952 1.00 89.12 71 PRO A CA 1
ATOM 554 C C . PRO A 1 71 ? -2.075 0.128 2.659 1.00 89.12 71 PRO A C 1
ATOM 556 O O . PRO A 1 71 ? -2.332 0.380 3.834 1.00 89.12 71 PRO A O 1
ATOM 559 N N . GLY A 1 72 ? -2.733 -0.811 1.966 1.00 90.44 72 GLY A N 1
ATOM 560 C CA . GLY A 1 72 ? -3.804 -1.624 2.538 1.00 90.44 72 GLY A CA 1
ATOM 561 C C . GLY A 1 72 ? -3.335 -2.430 3.747 1.00 90.44 72 GLY A C 1
ATOM 562 O O . GLY A 1 72 ? -4.062 -2.528 4.734 1.00 90.44 72 GLY A O 1
ATOM 563 N N . TRP A 1 73 ? -2.103 -2.947 3.709 1.00 88.62 73 TRP A N 1
ATOM 564 C CA . TRP A 1 73 ? -1.501 -3.647 4.840 1.00 88.62 73 TRP A CA 1
ATOM 565 C C . TRP A 1 73 ? -1.250 -2.723 6.031 1.00 88.62 73 TRP A C 1
ATOM 567 O O . TRP A 1 73 ? -1.680 -3.065 7.126 1.00 88.62 73 TRP A O 1
ATOM 577 N N . LEU A 1 74 ? -0.658 -1.539 5.829 1.00 88.94 74 LEU A N 1
ATOM 578 C CA . LEU A 1 74 ? -0.438 -0.568 6.909 1.00 88.94 74 LEU A CA 1
ATOM 579 C C . LEU A 1 74 ? -1.752 -0.198 7.614 1.00 88.94 74 LEU A C 1
ATOM 581 O O . LEU A 1 74 ? -1.819 -0.167 8.841 1.00 88.94 74 LEU A O 1
ATOM 585 N N . ILE A 1 75 ? -2.805 0.065 6.837 1.00 91.38 75 ILE A N 1
ATOM 586 C CA . ILE A 1 75 ? -4.129 0.422 7.363 1.00 91.38 75 ILE A CA 1
ATOM 587 C C . ILE A 1 75 ? -4.725 -0.752 8.154 1.00 91.38 75 ILE A C 1
ATOM 589 O O . ILE A 1 75 ? -5.197 -0.573 9.277 1.00 91.38 75 ILE A O 1
ATOM 593 N N . ALA A 1 76 ? -4.692 -1.960 7.586 1.00 90.81 76 ALA A N 1
ATOM 594 C CA . ALA A 1 76 ? -5.247 -3.152 8.218 1.00 90.81 76 ALA A CA 1
ATOM 595 C C . ALA A 1 76 ? -4.477 -3.561 9.482 1.00 90.81 76 ALA A C 1
ATOM 597 O O . ALA A 1 76 ? -5.102 -3.925 10.476 1.00 90.81 76 ALA A O 1
ATOM 598 N N . GLU A 1 77 ? -3.146 -3.471 9.466 1.00 89.00 77 GLU A N 1
ATOM 599 C CA . GLU A 1 77 ? -2.290 -3.779 10.610 1.00 89.00 77 GLU A CA 1
ATOM 600 C C . GLU A 1 77 ? -2.576 -2.825 11.771 1.00 89.00 77 GLU A C 1
ATOM 602 O O . GLU A 1 77 ? -2.867 -3.283 12.876 1.00 89.00 77 GLU A O 1
ATOM 607 N N . ARG A 1 78 ? -2.583 -1.510 11.517 1.00 89.00 78 ARG A N 1
ATOM 608 C CA . ARG A 1 78 ? -2.827 -0.505 12.560 1.00 89.00 78 ARG A CA 1
ATOM 609 C C . ARG A 1 78 ? -4.215 -0.603 13.191 1.00 89.00 78 ARG A C 1
ATOM 611 O O . ARG A 1 78 ? -4.355 -0.413 14.394 1.00 89.00 78 ARG A O 1
ATOM 618 N N . ALA A 1 79 ? -5.234 -0.931 12.399 1.00 87.88 79 ALA A N 1
ATOM 619 C CA . ALA A 1 79 ? -6.597 -1.105 12.895 1.00 87.88 79 ALA A CA 1
ATOM 620 C C . ALA A 1 79 ? -6.891 -2.524 13.434 1.00 87.88 79 ALA A C 1
ATOM 622 O O . ALA A 1 79 ? -8.030 -2.790 13.836 1.00 87.88 79 ALA A O 1
ATOM 623 N N . GLU A 1 80 ? -5.909 -3.437 13.407 1.00 89.56 80 GLU A N 1
ATOM 624 C CA . GLU A 1 80 ? -6.037 -4.867 13.731 1.00 89.56 80 GLU A CA 1
ATOM 625 C C . GLU A 1 80 ? -7.169 -5.580 12.963 1.00 89.56 80 GLU A C 1
ATOM 627 O O . GLU A 1 80 ? -7.985 -6.324 13.524 1.00 89.56 80 GLU A O 1
ATOM 632 N N . ARG A 1 81 ? -7.248 -5.343 11.648 1.00 89.69 81 ARG A N 1
ATOM 633 C CA . ARG A 1 81 ? -8.301 -5.860 10.759 1.00 89.69 81 ARG A CA 1
ATOM 634 C C . ARG A 1 81 ? -7.763 -6.808 9.697 1.00 89.69 81 ARG A C 1
ATOM 636 O O . ARG A 1 81 ? -6.588 -6.813 9.351 1.00 89.69 81 ARG A O 1
ATOM 643 N N . ASN A 1 82 ? -8.673 -7.605 9.142 1.00 90.69 82 ASN A N 1
ATOM 644 C CA . ASN A 1 82 ? -8.378 -8.416 7.965 1.00 90.69 82 ASN A CA 1
ATOM 645 C C . ASN A 1 82 ? -8.253 -7.517 6.730 1.00 90.69 82 ASN A C 1
ATOM 647 O O . ASN A 1 82 ? -9.060 -6.605 6.559 1.00 90.69 82 ASN A O 1
ATOM 651 N N . LEU A 1 83 ? -7.302 -7.828 5.851 1.00 89.81 83 LEU A N 1
ATOM 652 C CA . LEU A 1 83 ? -7.144 -7.188 4.547 1.00 89.81 83 LEU A CA 1
ATOM 653 C C . LEU A 1 83 ? -7.709 -8.088 3.442 1.00 89.81 83 LEU A C 1
ATOM 655 O O . LEU A 1 83 ? -7.332 -9.253 3.327 1.00 89.81 83 LEU A O 1
ATOM 659 N N . VAL A 1 84 ? -8.571 -7.524 2.602 1.00 92.44 84 VAL A N 1
ATOM 660 C CA . VAL A 1 84 ? -8.988 -8.090 1.318 1.00 92.44 84 VAL A CA 1
ATOM 661 C C . VAL A 1 84 ? -8.334 -7.253 0.223 1.00 92.44 84 VAL A C 1
ATOM 663 O O . VAL A 1 84 ? -8.678 -6.089 0.045 1.00 92.44 84 VAL A O 1
ATOM 666 N N . ALA A 1 85 ? -7.376 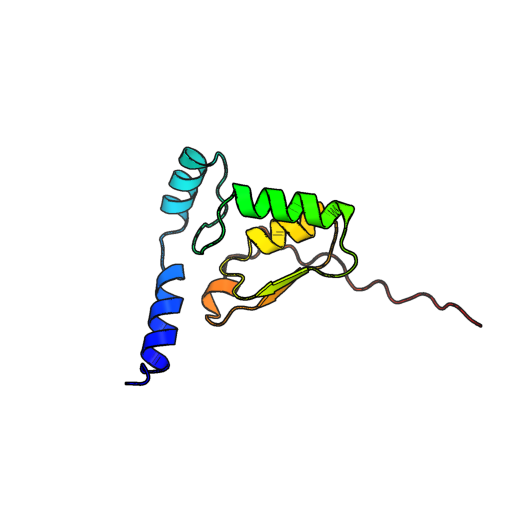-7.841 -0.490 1.00 90.25 85 ALA A N 1
ATOM 667 C CA . ALA A 1 85 ? -6.559 -7.151 -1.482 1.00 90.25 85 ALA A CA 1
ATOM 668 C C . ALA A 1 85 ? -6.927 -7.606 -2.900 1.00 90.25 85 ALA A C 1
ATOM 670 O O . ALA A 1 85 ? -7.008 -8.808 -3.169 1.00 90.25 85 ALA A O 1
ATOM 671 N N . ILE A 1 86 ? -7.152 -6.650 -3.802 1.00 90.62 86 ILE A N 1
ATOM 672 C CA . ILE A 1 86 ? -7.537 -6.911 -5.191 1.00 90.62 86 ILE A CA 1
ATOM 673 C C . ILE A 1 86 ? -6.616 -6.130 -6.123 1.00 90.62 86 ILE A C 1
ATOM 675 O O . ILE A 1 86 ? -6.446 -4.919 -5.976 1.00 90.62 86 ILE A O 1
ATOM 679 N N . ASP A 1 87 ? -6.069 -6.815 -7.125 1.00 87.31 87 ASP A N 1
ATOM 680 C CA . ASP A 1 87 ? -5.384 -6.181 -8.248 1.00 87.31 87 ASP A CA 1
ATOM 681 C C . ASP A 1 87 ? -5.747 -6.854 -9.569 1.00 87.31 87 ASP A C 1
ATOM 683 O O . ASP A 1 87 ? -6.132 -8.024 -9.607 1.00 87.31 87 ASP A O 1
ATOM 687 N N . VAL A 1 88 ? -5.585 -6.104 -10.654 1.00 86.62 88 VAL A N 1
ATOM 688 C CA . VAL A 1 88 ? -5.793 -6.585 -12.018 1.00 86.62 88 VAL A CA 1
ATOM 689 C C . VAL A 1 88 ? -4.558 -7.357 -12.510 1.00 86.62 88 VAL A C 1
ATOM 691 O O . VAL A 1 88 ? -4.709 -8.506 -12.934 1.00 86.62 88 VAL A O 1
ATOM 694 N N . PRO A 1 89 ? -3.316 -6.833 -12.425 1.00 84.38 89 PRO A N 1
ATOM 695 C CA . PRO A 1 89 ? -2.132 -7.605 -12.773 1.00 84.38 89 PRO A CA 1
ATOM 696 C C . PRO A 1 89 ? -1.787 -8.558 -11.629 1.00 84.38 89 PRO A C 1
ATOM 698 O O . PRO A 1 89 ? -1.348 -8.140 -10.559 1.00 84.38 89 PRO A O 1
ATOM 701 N N . VAL A 1 90 ? -1.891 -9.867 -11.876 1.00 82.75 90 VAL A N 1
ATOM 702 C CA . VAL A 1 90 ? -1.559 -10.894 -10.870 1.00 82.75 90 VAL A CA 1
ATOM 703 C C . VAL A 1 90 ? -0.130 -10.754 -10.323 1.00 82.75 90 VAL A C 1
ATOM 705 O O . VAL A 1 90 ? 0.149 -11.152 -9.199 1.00 82.75 90 VAL A O 1
ATOM 708 N N . VAL A 1 91 ? 0.789 -10.173 -11.104 1.00 79.56 91 VAL A N 1
ATOM 709 C CA . VAL A 1 91 ? 2.171 -9.899 -10.685 1.00 79.56 91 VAL A CA 1
ATOM 710 C C . VAL A 1 91 ? 2.255 -8.930 -9.497 1.00 79.56 91 VAL A C 1
ATOM 712 O O . VAL A 1 91 ? 3.191 -9.037 -8.706 1.00 79.56 91 VAL A O 1
ATOM 715 N N . GLY A 1 92 ? 1.266 -8.048 -9.312 1.00 77.06 92 GLY A N 1
ATOM 716 C CA . GLY A 1 92 ? 1.182 -7.183 -8.134 1.00 77.06 92 GLY A CA 1
ATOM 717 C C . GLY A 1 92 ? 0.971 -7.957 -6.845 1.00 77.06 92 GLY A C 1
ATOM 718 O O . GLY A 1 92 ? 1.688 -7.744 -5.869 1.00 77.06 92 GLY A O 1
ATOM 719 N N . LEU A 1 93 ? 0.110 -8.971 -6.907 1.00 79.81 93 LEU A N 1
ATOM 720 C CA . LEU A 1 93 ? -0.196 -9.858 -5.786 1.00 79.81 93 LEU A CA 1
ATOM 721 C C . LEU A 1 93 ? 0.930 -10.864 -5.478 1.00 79.81 93 LEU A C 1
ATOM 723 O O . LEU A 1 93 ? 0.910 -11.507 -4.434 1.00 79.81 93 LEU A O 1
ATOM 727 N N . LYS A 1 94 ? 1.907 -11.032 -6.383 1.00 73.44 94 LYS A N 1
ATOM 728 C CA . LYS A 1 94 ? 2.971 -12.055 -6.310 1.00 73.44 94 LYS A CA 1
ATOM 729 C C . LYS A 1 94 ? 4.257 -11.599 -5.608 1.00 73.44 94 LYS A C 1
ATOM 731 O O . LYS A 1 94 ? 5.248 -12.329 -5.648 1.00 73.44 94 LYS A O 1
ATOM 736 N N . HIS A 1 95 ? 4.295 -10.420 -4.985 1.00 65.62 95 HIS A N 1
ATOM 737 C CA . HIS A 1 95 ? 5.451 -10.047 -4.159 1.00 65.62 95 HIS A CA 1
ATOM 738 C C . HIS A 1 95 ? 5.635 -11.092 -3.039 1.00 65.62 95 HIS A C 1
ATOM 740 O O . HIS A 1 95 ? 4.623 -11.545 -2.497 1.00 65.62 95 HIS A O 1
ATOM 746 N N . PRO A 1 96 ? 6.873 -11.534 -2.714 1.00 47.34 96 PRO A N 1
ATOM 747 C CA . PRO A 1 96 ? 7.085 -12.536 -1.680 1.00 47.34 96 PRO A CA 1
ATOM 748 C C . PRO A 1 96 ? 6.332 -12.118 -0.425 1.00 47.34 96 PRO A C 1
ATOM 750 O O . PRO A 1 96 ? 6.463 -10.990 0.049 1.00 47.34 96 PRO A O 1
ATOM 753 N N . ALA A 1 97 ? 5.520 -13.046 0.068 1.00 44.31 97 ALA A N 1
ATOM 754 C CA . ALA A 1 97 ? 4.637 -12.956 1.221 1.00 44.31 97 ALA A CA 1
ATOM 755 C C . ALA A 1 97 ? 5.396 -12.755 2.557 1.00 44.31 97 ALA A C 1
ATOM 757 O O . ALA A 1 97 ? 5.092 -13.391 3.562 1.00 44.31 97 ALA A O 1
ATOM 758 N N . GLY A 1 98 ? 6.432 -11.913 2.570 1.00 44.06 98 GLY A N 1
ATOM 759 C CA . GLY A 1 98 ? 7.263 -11.596 3.726 1.00 44.06 98 GLY A CA 1
ATOM 760 C C . GLY A 1 98 ? 6.669 -10.521 4.637 1.00 44.06 98 GLY A C 1
ATOM 761 O O . GLY A 1 98 ? 7.065 -10.454 5.794 1.00 44.06 98 GLY A O 1
ATOM 762 N N . CYS A 1 99 ? 5.707 -9.723 4.155 1.00 43.03 99 CYS A N 1
ATOM 763 C CA . CYS A 1 99 ? 5.025 -8.699 4.961 1.00 43.03 99 CYS A CA 1
ATOM 764 C C . CYS A 1 99 ? 3.548 -9.047 5.235 1.00 43.03 99 CYS A C 1
ATOM 766 O O . CYS A 1 99 ? 3.054 -8.860 6.342 1.00 43.03 99 CYS A O 1
ATOM 768 N N . ILE A 1 100 ? 2.861 -9.697 4.288 1.00 45.44 100 ILE A N 1
ATOM 769 C CA . ILE A 1 100 ? 1.487 -10.182 4.482 1.00 45.44 100 ILE A CA 1
ATOM 770 C C . ILE A 1 100 ? 1.539 -11.636 4.969 1.00 45.44 100 ILE A C 1
ATOM 772 O O . ILE A 1 100 ? 1.396 -12.583 4.194 1.00 45.44 100 ILE A O 1
ATOM 776 N N . ARG A 1 101 ? 1.763 -11.839 6.273 1.00 35.69 101 ARG A N 1
ATOM 777 C CA . ARG A 1 101 ? 1.465 -13.138 6.890 1.00 35.69 101 ARG A CA 1
ATOM 778 C C . ARG A 1 101 ? -0.052 -13.302 6.956 1.00 35.69 101 ARG A C 1
ATOM 780 O O . ARG A 1 101 ? -0.739 -12.551 7.639 1.00 35.69 101 ARG A O 1
ATOM 787 N N . SER A 1 102 ? -0.569 -14.325 6.281 1.00 41.56 102 SER A N 1
ATOM 788 C CA . SER A 1 102 ? -1.892 -14.884 6.563 1.00 41.56 102 SER A CA 1
ATOM 789 C C . SER A 1 102 ? -1.912 -15.388 8.010 1.00 41.56 102 SER A C 1
ATOM 791 O O . SER A 1 102 ? -1.529 -16.527 8.277 1.00 41.56 102 SER A O 1
ATOM 793 N N . THR A 1 103 ? -2.346 -14.561 8.957 1.00 44.03 103 THR A N 1
ATOM 794 C CA . THR A 1 103 ? -2.584 -15.000 10.337 1.00 44.03 103 THR A CA 1
ATOM 795 C C . THR A 1 103 ? -3.852 -14.379 10.901 1.00 44.03 103 THR A C 1
ATOM 797 O O . THR A 1 103 ? -3.810 -13.356 11.571 1.00 44.03 103 THR A O 1
ATOM 800 N N . ARG A 1 104 ? -4.974 -15.057 10.660 1.00 41.34 104 ARG A N 1
ATOM 801 C CA . ARG A 1 104 ? -5.849 -15.646 11.690 1.00 41.34 104 ARG A CA 1
ATOM 802 C C . ARG A 1 104 ? -6.855 -16.546 10.957 1.00 41.34 104 ARG A C 1
ATOM 804 O O . ARG A 1 104 ? -7.556 -16.047 10.078 1.00 41.34 104 ARG A O 1
ATOM 811 N N . PRO A 1 105 ? -6.953 -17.854 11.261 1.00 39.44 105 PRO A N 1
ATOM 812 C CA . PRO A 1 105 ? -8.150 -18.587 10.876 1.00 39.44 105 PRO A CA 1
ATOM 813 C C . PRO A 1 105 ? -9.343 -17.873 11.518 1.00 39.44 105 PRO A C 1
ATOM 815 O O . PRO A 1 105 ? -9.253 -17.454 12.674 1.00 39.44 105 PRO A O 1
ATOM 818 N N . LEU A 1 106 ? -10.429 -17.702 10.759 1.00 43.88 106 LEU A N 1
ATOM 819 C CA . LEU A 1 106 ? -11.724 -17.297 11.302 1.00 43.88 106 LEU A CA 1
ATOM 820 C C . LEU A 1 106 ? -11.981 -18.177 12.527 1.00 43.88 106 LEU A C 1
ATOM 822 O O . LEU A 1 106 ? -12.164 -19.386 12.382 1.00 43.88 106 LEU A O 1
ATOM 826 N N . SER A 1 107 ? -11.922 -17.608 13.733 1.00 41.41 107 SER A N 1
ATOM 827 C CA . SER A 1 107 ? -12.346 -18.332 14.922 1.00 41.41 107 SER A CA 1
ATOM 828 C C . SER A 1 107 ? -13.798 -18.714 14.680 1.00 41.41 107 SER A C 1
ATOM 830 O O . SER A 1 107 ? -14.648 -17.832 14.531 1.00 41.41 107 SER A O 1
ATOM 832 N N . ALA A 1 108 ? -14.052 -20.017 14.557 1.00 42.84 108 ALA A N 1
ATOM 833 C CA . ALA A 1 108 ? -15.390 -20.562 14.461 1.00 42.84 108 ALA A CA 1
ATOM 834 C C . ALA A 1 108 ? -16.222 -19.952 15.589 1.00 42.84 108 ALA A C 1
ATOM 836 O O . ALA A 1 108 ? -15.854 -20.034 16.759 1.00 42.84 108 ALA A O 1
ATOM 837 N N . ASN A 1 109 ? -17.292 -19.275 15.189 1.00 38.19 109 ASN A N 1
ATOM 838 C CA . ASN A 1 109 ? -18.235 -18.606 16.062 1.00 38.19 109 ASN A CA 1
ATOM 839 C C . ASN A 1 109 ? -18.749 -19.639 17.082 1.00 38.19 109 ASN A C 1
ATOM 841 O O . ASN A 1 109 ? -19.517 -20.533 16.724 1.00 38.19 109 ASN A O 1
ATOM 845 N N . SER A 1 110 ? -18.277 -19.578 18.329 1.00 42.94 110 SER A N 1
ATOM 846 C CA . SER A 1 110 ? -18.833 -20.366 19.424 1.00 42.94 110 SER A CA 1
ATOM 847 C C . SER A 1 110 ? -20.236 -19.840 19.703 1.00 42.94 110 SER A C 1
ATOM 849 O O . SER A 1 110 ? -20.440 -18.653 19.967 1.00 42.94 110 SER A O 1
ATOM 851 N N . GLY A 1 111 ? -21.202 -20.744 19.550 1.00 41.84 111 GLY A N 1
ATOM 852 C CA . GLY A 1 111 ? -22.624 -20.452 19.503 1.00 41.84 111 GLY A CA 1
ATOM 853 C C . GLY A 1 111 ? -23.102 -19.540 20.624 1.00 41.84 111 GLY A C 1
ATOM 854 O O . GLY A 1 111 ? -22.838 -19.770 21.801 1.00 41.84 111 GLY A O 1
ATOM 855 N N . HIS A 1 112 ? -23.857 -18.522 20.230 1.00 38.12 112 HIS A N 1
ATOM 856 C CA . HIS A 1 112 ? -24.891 -17.974 21.089 1.00 38.12 112 HIS A CA 1
ATOM 857 C C . HIS A 1 112 ? -26.150 -18.792 20.817 1.00 38.12 112 HIS A C 1
ATOM 859 O O . HIS A 1 112 ? -26.765 -18.671 19.757 1.00 38.12 112 HIS A O 1
ATOM 865 N N . SER A 1 113 ? -26.470 -19.680 21.755 1.00 42.44 113 SER A N 1
ATOM 866 C CA . SER A 1 113 ? -27.809 -20.243 21.872 1.00 42.44 113 SER A CA 1
ATOM 867 C C . SER A 1 113 ? -28.760 -19.115 22.266 1.00 42.44 113 SER A C 1
ATOM 869 O O . SER A 1 113 ? -28.482 -18.388 23.223 1.00 42.44 113 SER A O 1
ATOM 871 N N . PHE A 1 114 ? -29.838 -18.966 21.500 1.00 49.34 114 PHE A N 1
ATOM 872 C CA . PHE A 1 114 ? -31.068 -18.339 21.977 1.00 49.34 114 PHE A CA 1
ATOM 873 C C . PHE A 1 114 ? -31.750 -19.242 23.008 1.00 49.34 114 PHE A C 1
ATOM 875 O O . PHE A 1 114 ? -31.571 -20.481 22.906 1.00 49.34 114 PHE A O 1
#

Radius of gyration: 16.95 Å; chains: 1; bounding box: 49×31×52 Å

pLDDT: mean 77.28, std 16.76, range [35.69, 93.69]

Foldseek 3Di:
DPDDPVVVQVVLVVLLVDDQVVQQVVCCVVPVGRQPPSDDDDPVNLVVLLVCCLVPPDAAQEAEQCQLVRSSLSSCVSNVYHYDYDHDHVSSVPDPCPSPDPDDDPPPPDDDDD